Protein AF-A0A212LPF0-F1 (afdb_monomer)

Organism: NCBI:txid442121

Sequence (123 aa):
MLDTDAIWANRLAAYPDRFDEPDLAGEAVDVPAHVELIGRAGVLIGGIDCVVTMEHDGDDWEIAAVAYRSEFGGPGHDFDAPRLRSRPPDGTLADLAEREILRLVDGQYNALADAATAEARAA

Nearest PDB structures (foldseek):
  5awh-assembly2_B  TM=5.262E-01  e=5.353E+00  Cereibacter sphaeroides ATCC 17025

pLDDT: mean 74.19, std 16.75, range [37.22, 96.06]

Solvent-accessible surface area (backbone atoms only — not comparable to full-atom values): 7322 Å² total; per-residue (Å²): 141,72,69,56,68,61,54,46,58,54,51,51,66,61,46,70,91,78,57,99,66,79,86,52,60,76,41,72,49,78,43,82,44,76,47,72,45,72,41,88,92,77,44,71,76,43,53,32,48,33,39,35,33,30,33,23,81,68,67,52,78,40,70,47,32,41,37,36,32,53,73,88,59,77,75,77,46,72,48,52,40,63,60,59,70,72,46,80,87,80,80,44,73,62,56,56,48,54,52,51,51,49,54,50,52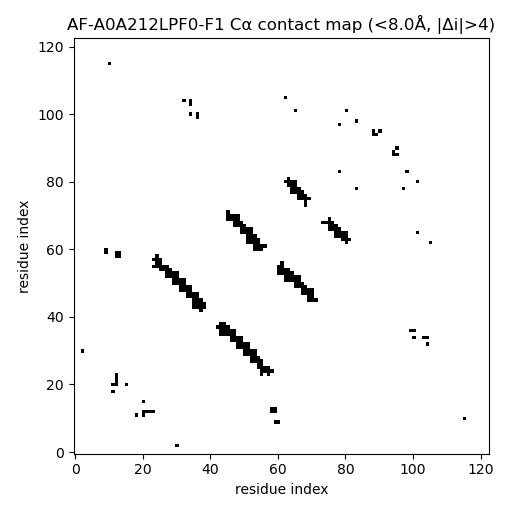,53,50,53,52,51,52,51,53,50,52,54,51,55,52,64,73,75,109

Structure (mmCIF, N/CA/C/O backbone):
data_AF-A0A212LPF0-F1
#
_entry.id   AF-A0A212LPF0-F1
#
loop_
_atom_site.group_PDB
_atom_site.id
_atom_site.type_symbol
_atom_site.label_atom_id
_atom_site.label_alt_id
_atom_site.label_comp_i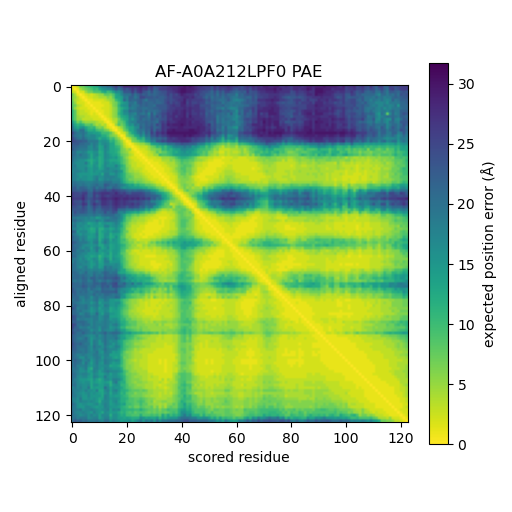d
_atom_site.label_asym_id
_atom_site.label_entity_id
_atom_site.label_seq_id
_atom_site.pdbx_PDB_ins_code
_atom_site.Cartn_x
_atom_site.Cartn_y
_atom_site.Cartn_z
_atom_site.occupancy
_atom_site.B_iso_or_equiv
_atom_site.auth_seq_id
_atom_site.auth_comp_id
_atom_site.auth_asym_id
_atom_site.auth_atom_id
_atom_site.pdbx_PDB_model_num
ATOM 1 N N . MET A 1 1 ? 21.755 -1.106 -0.289 1.00 37.22 1 MET A N 1
ATOM 2 C CA . MET A 1 1 ? 21.727 -1.453 -1.723 1.00 37.22 1 MET A CA 1
ATOM 3 C C . MET A 1 1 ? 20.352 -2.039 -1.918 1.00 37.22 1 MET A C 1
ATOM 5 O O . MET A 1 1 ? 20.129 -3.157 -1.489 1.00 37.22 1 MET A O 1
ATOM 9 N N . LEU A 1 2 ? 19.420 -1.146 -2.229 1.00 37.84 2 LEU A N 1
ATOM 10 C CA . LEU A 1 2 ? 17.998 -1.208 -1.889 1.00 37.84 2 LEU A CA 1
ATOM 11 C C . LEU A 1 2 ? 17.203 -1.396 -3.172 1.00 37.84 2 LEU A C 1
ATOM 13 O O . LEU A 1 2 ? 17.437 -0.597 -4.068 1.00 37.84 2 LEU A O 1
ATOM 17 N N . ASP A 1 3 ? 16.305 -2.383 -3.195 1.00 50.47 3 ASP A N 1
ATOM 18 C CA . ASP A 1 3 ? 15.063 -2.504 -3.989 1.00 50.47 3 ASP A CA 1
ATOM 19 C C . ASP A 1 3 ? 15.059 -2.291 -5.507 1.00 50.47 3 ASP A C 1
ATOM 21 O O . ASP A 1 3 ? 14.111 -2.712 -6.167 1.00 50.47 3 ASP A O 1
ATOM 25 N N . THR A 1 4 ? 16.095 -1.711 -6.108 1.00 43.59 4 THR A N 1
ATOM 26 C CA . THR A 1 4 ? 16.125 -1.455 -7.546 1.00 43.59 4 THR A CA 1
ATOM 27 C C . THR A 1 4 ? 16.144 -2.751 -8.338 1.00 43.59 4 THR A C 1
ATOM 29 O O . THR A 1 4 ? 15.535 -2.796 -9.394 1.00 43.59 4 THR A O 1
ATOM 32 N N . ASP A 1 5 ? 16.766 -3.814 -7.821 1.00 53.59 5 ASP A N 1
ATOM 33 C CA . ASP A 1 5 ? 16.846 -5.105 -8.513 1.00 53.59 5 ASP A CA 1
ATOM 34 C C . ASP A 1 5 ? 15.489 -5.833 -8.551 1.00 53.59 5 ASP A C 1
ATOM 36 O O . ASP A 1 5 ? 15.163 -6.464 -9.554 1.00 53.59 5 ASP A O 1
ATOM 40 N N . ALA A 1 6 ? 14.670 -5.711 -7.499 1.00 51.03 6 ALA A N 1
ATOM 41 C CA . ALA A 1 6 ? 13.335 -6.317 -7.448 1.00 51.03 6 ALA A CA 1
ATOM 42 C C . ALA A 1 6 ? 12.344 -5.553 -8.337 1.00 51.03 6 ALA A C 1
ATOM 44 O O . ALA A 1 6 ? 11.583 -6.153 -9.093 1.00 51.03 6 ALA A O 1
ATOM 45 N N . ILE A 1 7 ? 12.423 -4.220 -8.319 1.00 50.31 7 ILE A N 1
ATOM 46 C CA . ILE A 1 7 ? 11.633 -3.348 -9.196 1.00 50.31 7 ILE A CA 1
ATOM 47 C C . ILE A 1 7 ? 12.093 -3.488 -10.659 1.00 50.31 7 ILE A C 1
ATOM 49 O O . ILE A 1 7 ? 11.274 -3.423 -11.570 1.00 50.31 7 ILE A O 1
ATOM 53 N N . TRP A 1 8 ? 13.382 -3.744 -10.907 1.00 48.00 8 TRP A N 1
ATOM 54 C CA . TRP A 1 8 ? 13.926 -4.040 -12.236 1.00 48.00 8 TRP A CA 1
ATOM 55 C C . TRP A 1 8 ? 13.460 -5.399 -12.769 1.00 48.00 8 TRP A C 1
ATOM 57 O O . TRP A 1 8 ? 13.064 -5.483 -13.928 1.00 48.00 8 TRP A O 1
ATOM 67 N N . ALA A 1 9 ? 13.444 -6.441 -11.933 1.00 55.53 9 ALA A N 1
ATOM 68 C CA . ALA A 1 9 ? 12.895 -7.753 -12.292 1.00 55.53 9 ALA A CA 1
ATOM 69 C C . ALA A 1 9 ? 11.395 -7.683 -12.625 1.00 55.53 9 ALA A C 1
ATOM 71 O O . ALA A 1 9 ? 10.933 -8.312 -13.569 1.00 55.53 9 ALA A O 1
ATOM 72 N N . ASN A 1 10 ? 10.660 -6.855 -11.888 1.00 51.84 10 ASN A N 1
ATOM 73 C CA . ASN A 1 10 ? 9.259 -6.539 -12.135 1.00 51.84 10 ASN A CA 1
ATOM 74 C C . ASN A 1 10 ? 9.049 -5.827 -13.482 1.00 51.84 10 ASN A C 1
ATOM 76 O O . ASN A 1 10 ? 8.201 -6.205 -14.285 1.00 51.84 10 ASN A O 1
ATOM 80 N N . ARG A 1 11 ? 9.915 -4.858 -13.778 1.00 50.66 11 ARG A N 1
ATOM 81 C CA . ARG A 1 11 ? 9.893 -4.087 -15.022 1.00 50.66 11 ARG A CA 1
ATOM 82 C C . ARG A 1 11 ? 10.183 -4.911 -16.269 1.00 50.66 11 ARG A C 1
ATOM 84 O O . ARG A 1 11 ? 9.587 -4.653 -17.309 1.00 50.66 11 ARG A O 1
ATOM 91 N N . LEU A 1 12 ? 11.147 -5.819 -16.161 1.00 52.31 12 LEU A N 1
ATOM 92 C CA . LEU A 1 12 ? 11.512 -6.783 -17.190 1.00 52.31 12 LEU A CA 1
ATOM 93 C C . LEU A 1 12 ? 10.222 -7.520 -17.633 1.00 52.31 12 LEU A C 1
ATOM 95 O O . LEU A 1 12 ? 9.826 -7.409 -18.797 1.00 52.31 12 LEU A O 1
ATOM 99 N N . ALA A 1 13 ? 9.462 -8.084 -16.683 1.00 50.91 13 ALA A N 1
ATOM 100 C CA . ALA A 1 13 ? 8.266 -8.875 -16.993 1.00 50.91 13 ALA A CA 1
ATOM 101 C C . ALA A 1 13 ? 7.150 -8.089 -17.714 1.00 50.91 13 ALA A C 1
ATOM 103 O O . ALA A 1 13 ? 6.449 -8.641 -18.562 1.00 50.91 13 ALA A O 1
ATOM 104 N N . ALA A 1 14 ? 7.029 -6.783 -17.454 1.00 45.47 14 ALA A N 1
ATOM 105 C CA . ALA A 1 14 ? 6.035 -5.909 -18.084 1.00 45.47 14 ALA A CA 1
ATOM 106 C C . ALA A 1 14 ? 6.391 -5.452 -19.528 1.00 45.47 14 ALA A C 1
ATOM 108 O O . ALA A 1 14 ? 5.578 -4.790 -20.184 1.00 45.47 14 ALA A O 1
ATOM 109 N N . TYR A 1 15 ? 7.587 -5.770 -20.055 1.00 46.75 15 TYR A N 1
ATOM 110 C CA . TYR A 1 15 ? 8.037 -5.412 -21.416 1.00 46.75 15 TYR A CA 1
ATOM 111 C C . TYR A 1 15 ? 8.567 -6.631 -22.209 1.00 46.75 15 TYR A C 1
ATOM 113 O O . TYR A 1 15 ? 9.770 -6.723 -22.476 1.00 46.75 15 TYR A O 1
ATOM 121 N N . PRO A 1 16 ? 7.687 -7.523 -22.702 1.00 42.12 16 PRO A N 1
ATOM 122 C CA . PRO A 1 16 ? 8.078 -8.818 -23.279 1.00 42.12 16 PRO A CA 1
ATOM 123 C C . PRO A 1 16 ? 8.871 -8.740 -24.597 1.00 42.12 16 PRO A C 1
ATOM 125 O O . PRO A 1 16 ? 9.493 -9.714 -25.013 1.00 42.12 16 PRO A O 1
ATOM 128 N N . ASP A 1 17 ? 8.894 -7.591 -25.275 1.00 44.44 17 ASP A N 1
ATOM 129 C CA . ASP A 1 17 ? 9.491 -7.476 -26.613 1.00 44.44 17 ASP A CA 1
ATOM 130 C C . ASP A 1 17 ? 11.027 -7.335 -26.606 1.00 44.44 17 ASP A C 1
ATOM 132 O O . ASP A 1 17 ? 11.633 -7.190 -27.675 1.00 44.44 17 ASP A O 1
ATOM 136 N N . ARG A 1 18 ? 11.681 -7.320 -25.432 1.00 44.31 18 ARG A N 1
ATOM 137 C CA . ARG A 1 18 ? 13.126 -7.037 -25.347 1.00 44.31 18 ARG A CA 1
ATOM 138 C C . ARG A 1 18 ? 14.010 -8.102 -24.703 1.00 44.31 18 ARG A C 1
ATOM 140 O O . ARG A 1 18 ? 15.210 -8.036 -24.972 1.00 44.31 18 ARG A O 1
ATOM 147 N N . PHE A 1 19 ? 13.494 -9.093 -23.976 1.00 45.47 19 PHE A N 1
ATOM 148 C CA . PHE A 1 19 ? 14.327 -10.142 -23.374 1.00 45.47 19 PHE A CA 1
ATOM 149 C C . PHE A 1 19 ? 13.553 -11.467 -23.213 1.00 45.47 19 PHE A C 1
ATOM 151 O O . PHE A 1 19 ? 12.384 -11.462 -22.845 1.00 45.47 19 PHE A O 1
ATOM 158 N N . ASP A 1 20 ? 14.206 -12.604 -23.503 1.00 49.25 20 ASP A N 1
ATOM 159 C CA . ASP A 1 20 ? 13.722 -13.950 -23.146 1.00 49.25 20 ASP A CA 1
ATOM 160 C C . ASP A 1 20 ? 13.753 -14.078 -21.614 1.00 49.25 20 ASP A C 1
ATOM 162 O O . ASP A 1 20 ? 14.760 -14.486 -21.027 1.00 49.25 20 ASP A O 1
ATOM 166 N N . GLU A 1 21 ? 12.695 -13.640 -20.949 1.00 52.69 21 GLU A N 1
ATOM 167 C CA . GLU A 1 21 ? 12.646 -13.545 -19.495 1.00 52.69 21 GLU A CA 1
ATOM 168 C C . GLU A 1 21 ? 11.964 -14.735 -18.819 1.00 52.69 21 GLU A C 1
ATOM 170 O O . GLU A 1 21 ? 11.190 -15.460 -19.453 1.00 52.69 21 GLU A O 1
ATOM 175 N N . PRO A 1 22 ? 12.263 -14.975 -17.528 1.00 56.28 22 PRO A N 1
ATOM 176 C CA . PRO A 1 22 ? 11.546 -15.969 -16.744 1.00 56.28 22 PRO A CA 1
ATOM 177 C C . PRO A 1 22 ? 10.068 -15.582 -16.598 1.00 56.28 22 PRO A C 1
ATOM 179 O O . PRO A 1 22 ? 9.747 -14.439 -16.298 1.00 56.28 22 PRO A O 1
ATOM 182 N N . ASP A 1 23 ? 9.179 -16.561 -16.766 1.00 68.50 23 ASP A N 1
ATOM 183 C CA . ASP A 1 23 ? 7.766 -16.437 -16.402 1.00 68.50 23 ASP A CA 1
ATOM 184 C C . ASP A 1 23 ? 7.662 -16.205 -14.887 1.00 68.50 23 ASP A C 1
ATOM 186 O O . ASP A 1 23 ? 8.007 -17.092 -14.102 1.00 68.50 23 ASP A O 1
ATOM 190 N N . LEU A 1 24 ? 7.254 -14.996 -14.492 1.00 67.25 24 LEU A N 1
ATOM 191 C CA . LEU A 1 24 ? 7.084 -14.594 -13.094 1.00 67.25 24 LEU A CA 1
ATOM 192 C C . LEU A 1 24 ? 5.642 -14.787 -12.601 1.00 67.25 24 LEU A C 1
ATOM 194 O O . LEU A 1 24 ? 5.336 -14.407 -11.476 1.00 67.25 24 LEU A O 1
ATOM 198 N N . ALA A 1 25 ? 4.728 -15.343 -13.405 1.00 74.88 25 ALA A N 1
ATOM 199 C CA . ALA A 1 25 ? 3.337 -15.514 -12.996 1.00 74.88 25 ALA A CA 1
ATOM 200 C C . ALA A 1 25 ? 3.214 -16.366 -11.719 1.00 74.88 25 ALA A C 1
ATOM 202 O O . ALA A 1 25 ? 3.660 -17.514 -11.660 1.00 74.88 25 ALA A O 1
ATOM 203 N N . GLY A 1 26 ? 2.563 -15.807 -10.696 1.00 76.88 26 GLY A N 1
ATOM 204 C CA . GLY A 1 26 ? 2.407 -16.446 -9.388 1.00 76.88 26 GLY A CA 1
ATOM 205 C C . GLY A 1 26 ? 3.608 -16.297 -8.449 1.00 76.88 26 GLY A C 1
ATOM 206 O O . GLY A 1 26 ? 3.580 -16.869 -7.358 1.00 76.88 26 GLY A O 1
ATOM 207 N N . GLU A 1 27 ? 4.638 -15.540 -8.835 1.00 79.00 27 GLU A N 1
ATOM 208 C CA . GLU A 1 27 ? 5.714 -15.140 -7.929 1.00 79.00 27 GLU A CA 1
ATOM 209 C C . GLU A 1 27 ? 5.231 -14.083 -6.929 1.00 79.00 27 GLU A C 1
ATOM 211 O O . GLU A 1 27 ? 4.356 -13.265 -7.227 1.00 79.00 27 GLU A O 1
ATOM 216 N N . ALA A 1 28 ? 5.832 -14.097 -5.738 1.00 81.00 28 ALA A N 1
ATOM 217 C CA . ALA A 1 28 ? 5.529 -13.167 -4.658 1.00 81.00 28 ALA A CA 1
ATOM 218 C C . A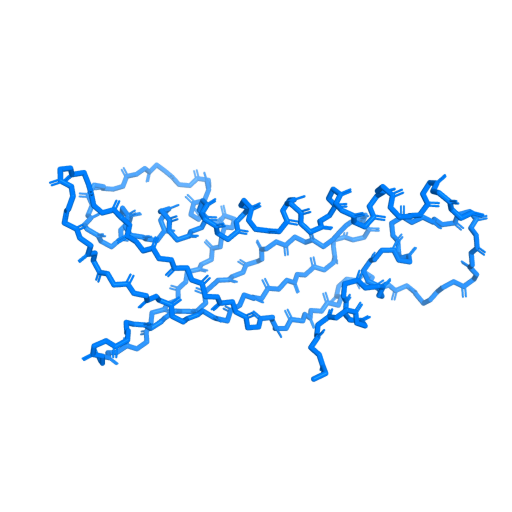LA A 1 28 ? 6.814 -12.611 -4.033 1.00 81.00 28 ALA A C 1
ATOM 220 O O . ALA A 1 28 ? 7.789 -13.341 -3.831 1.00 81.00 28 ALA A O 1
ATOM 221 N N . VAL A 1 29 ? 6.811 -11.323 -3.688 1.00 81.38 29 VAL A N 1
ATOM 222 C CA . VAL A 1 29 ? 7.941 -10.645 -3.041 1.00 81.38 29 VAL A CA 1
ATOM 223 C C . VAL A 1 29 ? 7.465 -9.737 -1.916 1.00 81.38 29 VAL A C 1
ATOM 225 O O . VAL A 1 29 ? 6.448 -9.059 -2.033 1.00 81.38 29 VAL A O 1
ATOM 228 N N . ASP A 1 30 ? 8.234 -9.703 -0.830 1.00 82.56 30 ASP A N 1
ATOM 229 C CA . ASP A 1 30 ? 8.013 -8.796 0.291 1.00 82.56 30 ASP A CA 1
ATOM 230 C C . ASP A 1 30 ? 8.930 -7.574 0.168 1.00 82.56 30 ASP A C 1
ATOM 232 O O . ASP A 1 30 ? 10.158 -7.695 0.203 1.00 82.56 30 ASP A O 1
ATOM 236 N N . VAL A 1 31 ? 8.328 -6.390 0.057 1.00 81.06 31 VAL A N 1
ATOM 237 C CA . VAL A 1 31 ? 9.017 -5.107 -0.120 1.00 81.06 31 VAL A CA 1
ATOM 238 C C . VAL A 1 31 ? 8.869 -4.263 1.149 1.00 81.06 31 VAL A C 1
ATOM 240 O O . VAL A 1 31 ? 7.748 -3.906 1.529 1.00 81.06 31 VAL A O 1
ATOM 243 N N . PRO A 1 32 ? 9.968 -3.918 1.843 1.00 81.00 32 PRO A N 1
ATOM 244 C CA . PRO A 1 32 ? 9.919 -2.978 2.955 1.00 81.00 32 PRO A CA 1
ATOM 245 C C . PRO A 1 32 ? 9.501 -1.583 2.475 1.00 81.00 32 PRO A C 1
ATOM 247 O O . PRO A 1 32 ? 10.070 -1.046 1.529 1.00 81.00 32 PRO A O 1
ATOM 250 N N . ALA A 1 33 ? 8.549 -0.958 3.162 1.00 82.69 33 ALA A N 1
ATOM 251 C CA . ALA A 1 33 ? 8.093 0.396 2.865 1.00 82.69 33 ALA A CA 1
ATOM 252 C C . ALA A 1 33 ? 7.938 1.222 4.146 1.00 82.69 33 ALA A C 1
ATOM 254 O O . ALA A 1 33 ? 7.769 0.685 5.239 1.00 82.69 33 ALA A O 1
ATOM 255 N N . HIS A 1 34 ? 7.972 2.545 4.005 1.00 85.19 34 HIS A N 1
ATOM 256 C CA . HIS A 1 34 ? 7.723 3.473 5.102 1.00 85.19 34 HIS A CA 1
ATOM 257 C C . HIS A 1 34 ? 6.740 4.550 4.653 1.00 85.19 34 HIS A C 1
ATOM 259 O O . HIS A 1 34 ? 6.939 5.195 3.617 1.00 85.19 34 HIS A O 1
ATOM 265 N N . VAL A 1 35 ? 5.684 4.762 5.438 1.00 85.31 35 VAL A N 1
ATOM 266 C CA . VAL A 1 35 ? 4.663 5.779 5.161 1.00 85.31 35 VAL A CA 1
ATOM 267 C C . VAL A 1 35 ? 4.446 6.671 6.375 1.00 85.31 35 VAL A C 1
ATOM 269 O O . VAL A 1 35 ? 4.418 6.202 7.508 1.00 85.31 35 VAL A O 1
ATOM 272 N N . GLU A 1 36 ? 4.250 7.967 6.145 1.00 84.38 36 GLU A N 1
ATOM 273 C CA . GLU A 1 36 ? 3.921 8.922 7.205 1.00 84.38 36 GLU A CA 1
ATOM 274 C C . GLU A 1 36 ? 2.418 9.209 7.200 1.00 84.38 36 GLU A C 1
ATOM 276 O O . GLU A 1 36 ? 1.868 9.734 6.227 1.00 84.38 36 GLU A O 1
ATOM 281 N N . LEU A 1 37 ? 1.738 8.893 8.305 1.00 76.94 37 LEU A N 1
ATOM 282 C CA . LEU A 1 37 ? 0.321 9.206 8.460 1.00 76.94 37 LEU A CA 1
ATOM 283 C C . LEU A 1 37 ? 0.151 10.653 8.935 1.00 76.94 37 LEU A C 1
ATOM 285 O O . LEU A 1 37 ? 0.393 10.993 10.097 1.00 76.94 37 LEU A O 1
ATOM 289 N N . ILE A 1 38 ? -0.318 11.516 8.034 1.00 70.81 38 ILE A N 1
ATOM 290 C CA . ILE A 1 38 ? -0.631 12.916 8.338 1.00 70.81 38 ILE A CA 1
ATOM 291 C C . ILE A 1 38 ? -2.128 13.033 8.639 1.00 70.81 38 ILE A C 1
ATOM 293 O O . ILE A 1 38 ? -2.975 12.986 7.747 1.00 70.81 38 ILE A O 1
ATOM 297 N N . GLY A 1 39 ? -2.479 13.220 9.909 1.00 61.34 39 GLY A N 1
ATOM 298 C CA . GLY A 1 39 ? -3.851 13.498 10.318 1.00 61.34 39 GLY A CA 1
ATOM 299 C C . GLY A 1 39 ? -4.350 14.852 9.799 1.00 61.34 39 GLY A C 1
ATOM 300 O O . GLY A 1 39 ? -3.601 15.827 9.667 1.00 61.34 39 GLY A O 1
ATOM 301 N N . ARG A 1 40 ? -5.663 14.955 9.543 1.00 54.78 40 ARG A N 1
ATOM 302 C CA . ARG A 1 40 ? -6.305 16.251 9.261 1.00 54.78 40 ARG A CA 1
ATOM 303 C C . ARG A 1 40 ? -6.116 17.193 10.458 1.00 54.78 40 ARG A C 1
ATOM 305 O O . ARG A 1 40 ? -6.255 16.774 11.601 1.00 54.78 40 ARG A O 1
ATOM 312 N N . ALA A 1 41 ? -5.837 18.467 10.167 1.00 49.62 41 ALA A N 1
ATOM 313 C CA . ALA A 1 41 ? -5.471 19.526 11.121 1.00 49.62 41 ALA A CA 1
ATOM 314 C C . ALA A 1 41 ? -4.037 19.470 11.699 1.00 49.62 41 ALA A C 1
ATOM 316 O O . ALA A 1 41 ? -3.770 20.104 12.716 1.00 49.62 41 ALA A O 1
ATOM 317 N N . GLY A 1 42 ? -3.098 18.785 11.032 1.00 44.41 42 GLY A N 1
ATOM 318 C CA . GLY A 1 42 ? -1.670 18.860 11.380 1.00 44.41 42 GLY A CA 1
ATOM 319 C C . GLY A 1 42 ? -1.256 17.976 12.558 1.00 44.41 42 GLY A C 1
ATOM 320 O O . GLY A 1 42 ? -0.198 18.191 13.143 1.00 44.41 42 GLY A O 1
ATOM 321 N N . VAL A 1 43 ? -2.077 16.983 12.911 1.00 46.78 43 VAL A N 1
ATOM 322 C CA . VAL A 1 43 ? -1.697 15.937 13.867 1.00 46.78 43 VAL A CA 1
ATOM 323 C C . VAL A 1 43 ? -0.910 14.878 13.104 1.00 46.78 43 VAL A C 1
ATOM 325 O O . VAL A 1 43 ? -1.491 14.108 12.346 1.00 46.78 43 VAL A O 1
ATOM 328 N N . LEU A 1 44 ? 0.409 14.856 13.274 1.00 53.03 44 LEU A N 1
ATOM 329 C CA . LEU A 1 44 ? 1.255 13.795 12.733 1.00 53.03 44 LEU A CA 1
ATOM 330 C C . LEU A 1 44 ? 1.007 12.529 13.566 1.00 53.03 44 LEU A C 1
ATOM 332 O O . LEU A 1 44 ? 1.217 12.544 14.778 1.00 53.03 44 LEU A O 1
ATOM 336 N N . ILE A 1 45 ? 0.484 11.474 12.940 1.00 62.56 45 ILE A N 1
ATOM 337 C CA . ILE A 1 45 ? 0.176 10.203 13.618 1.00 62.56 45 ILE A CA 1
ATOM 338 C C . ILE A 1 45 ? 1.434 9.317 13.697 1.00 62.56 45 ILE A C 1
ATOM 340 O O . ILE A 1 45 ? 1.459 8.376 14.483 1.00 62.56 45 ILE A O 1
ATOM 344 N N . GLY A 1 46 ? 2.497 9.687 12.975 1.00 71.06 46 GLY A N 1
ATOM 345 C CA . GLY A 1 46 ? 3.807 9.039 12.998 1.00 71.06 46 GLY A CA 1
ATOM 346 C C . GLY A 1 46 ? 4.149 8.330 11.694 1.00 71.06 46 GLY A C 1
ATOM 347 O O . GLY A 1 46 ? 3.310 8.202 10.796 1.00 71.06 46 GLY A O 1
ATOM 348 N N . GLY A 1 47 ? 5.397 7.885 11.617 1.00 82.00 47 GLY A N 1
ATOM 349 C CA . GLY A 1 47 ? 5.892 6.941 10.631 1.00 82.00 47 GLY A CA 1
ATOM 350 C C . GLY A 1 47 ? 5.388 5.524 10.908 1.00 82.00 47 GLY A C 1
ATOM 351 O O . GLY A 1 47 ? 5.298 5.073 12.054 1.00 82.00 47 GLY A O 1
ATOM 352 N N . ILE A 1 48 ? 5.038 4.817 9.841 1.00 83.25 48 ILE A N 1
ATOM 353 C CA . ILE A 1 48 ? 4.596 3.428 9.864 1.00 83.25 48 ILE A CA 1
ATOM 354 C C . ILE A 1 48 ? 5.531 2.628 8.967 1.00 83.25 48 ILE A C 1
ATOM 356 O O . ILE A 1 48 ? 5.560 2.823 7.748 1.00 83.25 48 ILE A O 1
ATOM 360 N N . ASP A 1 49 ? 6.259 1.701 9.582 1.00 86.31 49 ASP A N 1
ATOM 361 C CA . ASP A 1 49 ? 7.040 0.711 8.853 1.00 86.31 49 ASP A CA 1
ATOM 362 C C . ASP A 1 49 ? 6.108 -0.402 8.381 1.00 86.31 49 ASP A C 1
ATOM 364 O O . ASP A 1 49 ? 5.320 -0.961 9.156 1.00 86.31 49 ASP A O 1
ATOM 368 N N . CYS A 1 50 ? 6.203 -0.705 7.093 1.00 86.31 50 CYS A N 1
ATOM 369 C CA . CYS A 1 50 ? 5.378 -1.672 6.397 1.00 86.31 50 CYS A CA 1
ATOM 370 C C . CYS A 1 50 ? 6.252 -2.732 5.719 1.00 86.31 50 CYS A C 1
ATOM 372 O O . CYS A 1 50 ? 7.375 -2.465 5.291 1.00 86.31 50 CYS A O 1
ATOM 374 N N . VAL A 1 51 ? 5.696 -3.926 5.569 1.00 87.88 51 VAL A N 1
ATOM 375 C CA . VAL A 1 51 ? 6.130 -4.936 4.610 1.00 87.88 51 VAL A CA 1
ATOM 376 C C . VAL A 1 51 ? 4.965 -5.137 3.654 1.00 87.88 51 VAL A C 1
ATOM 378 O O . VAL A 1 51 ? 3.858 -5.472 4.077 1.00 87.88 51 VAL A O 1
ATOM 381 N N . VAL A 1 52 ? 5.206 -4.855 2.382 1.00 87.88 52 VAL A N 1
ATOM 382 C CA . VAL A 1 52 ? 4.218 -4.925 1.310 1.00 87.88 52 VAL A CA 1
ATOM 383 C C . VAL A 1 52 ? 4.472 -6.206 0.539 1.00 87.88 52 VAL A C 1
ATOM 385 O O . VAL A 1 52 ? 5.517 -6.344 -0.091 1.00 87.88 52 VAL A O 1
ATOM 388 N N . THR A 1 53 ? 3.529 -7.135 0.593 1.00 90.06 53 THR A N 1
ATOM 389 C CA . THR A 1 53 ? 3.581 -8.340 -0.228 1.00 90.06 53 THR A CA 1
ATOM 390 C C . THR A 1 53 ? 3.001 -8.005 -1.590 1.00 90.06 53 THR A C 1
ATOM 392 O O . THR A 1 53 ? 1.844 -7.584 -1.703 1.00 90.06 53 THR A O 1
ATOM 395 N N . MET A 1 54 ? 3.821 -8.181 -2.614 1.00 87.88 54 MET A N 1
ATOM 396 C CA . MET A 1 54 ? 3.452 -8.015 -4.007 1.00 87.88 54 MET A CA 1
ATOM 397 C C . MET A 1 54 ? 3.383 -9.381 -4.682 1.00 87.88 54 MET A C 1
ATOM 399 O O . MET A 1 54 ? 4.245 -10.220 -4.434 1.00 87.88 54 MET A O 1
ATOM 403 N N . GLU A 1 55 ? 2.392 -9.588 -5.542 1.00 88.44 55 GLU A N 1
ATOM 404 C CA . GLU A 1 55 ? 2.222 -10.803 -6.345 1.00 88.44 55 GLU A CA 1
ATOM 405 C C . GLU A 1 55 ? 2.171 -10.434 -7.827 1.00 88.44 55 GLU A C 1
ATOM 407 O O . GLU A 1 55 ? 1.557 -9.430 -8.185 1.00 88.44 55 GLU A O 1
ATOM 412 N N . HIS A 1 56 ? 2.802 -11.232 -8.686 1.00 82.88 56 HIS A N 1
ATOM 413 C CA . HIS A 1 56 ? 2.734 -11.036 -10.132 1.00 82.88 56 HIS A CA 1
ATOM 414 C C . HIS A 1 56 ? 1.555 -11.815 -10.720 1.00 82.88 56 HIS A C 1
ATOM 416 O O . HIS A 1 56 ? 1.538 -13.052 -10.697 1.00 82.88 56 HIS A O 1
ATOM 422 N N . ASP A 1 57 ? 0.570 -11.106 -11.270 1.00 77.44 57 ASP A N 1
ATOM 423 C CA . ASP A 1 57 ? -0.675 -11.705 -11.770 1.00 77.44 57 ASP A CA 1
ATOM 424 C C . ASP A 1 57 ? -0.569 -12.279 -13.195 1.00 77.44 57 ASP A C 1
ATOM 426 O O . ASP A 1 57 ? -1.502 -12.913 -13.693 1.00 77.44 57 ASP A O 1
ATOM 430 N N . GLY A 1 58 ? 0.599 -12.118 -13.817 1.00 68.12 58 GLY A N 1
ATOM 431 C CA . GLY A 1 58 ? 0.886 -12.518 -15.192 1.00 68.12 58 GLY A CA 1
ATOM 432 C C . GLY A 1 58 ? 1.098 -11.326 -16.120 1.00 68.12 58 GLY A C 1
ATOM 433 O O . GLY A 1 58 ? 1.802 -11.488 -17.113 1.00 68.12 58 GLY A O 1
ATOM 434 N N . ASP A 1 59 ? 0.573 -10.153 -15.762 1.00 69.38 59 ASP A N 1
ATOM 435 C CA . ASP A 1 59 ? 0.721 -8.914 -16.526 1.00 69.38 59 ASP A CA 1
ATOM 436 C C . ASP A 1 59 ? 1.545 -7.861 -15.763 1.00 69.38 59 ASP A C 1
ATOM 438 O O . ASP A 1 59 ? 2.359 -7.164 -16.374 1.00 69.38 59 ASP A O 1
ATOM 442 N N . ASP A 1 60 ? 1.348 -7.733 -14.446 1.00 72.25 60 ASP A N 1
ATOM 443 C CA . ASP A 1 60 ? 2.087 -6.791 -13.595 1.00 72.25 60 ASP A CA 1
ATOM 444 C C . ASP A 1 60 ? 2.183 -7.309 -12.147 1.00 72.25 60 ASP A C 1
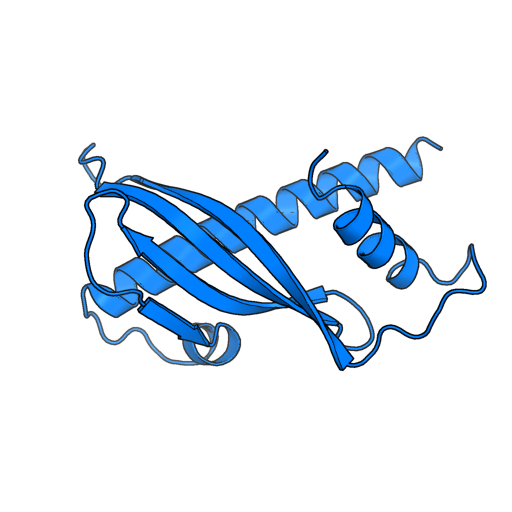ATOM 446 O O . ASP A 1 60 ? 1.572 -8.310 -11.758 1.00 72.25 60 ASP A O 1
ATOM 450 N N . TRP A 1 61 ? 2.970 -6.620 -11.324 1.00 80.88 61 TRP A N 1
ATOM 451 C CA . TRP A 1 61 ? 2.957 -6.815 -9.883 1.00 80.88 61 TRP A CA 1
ATOM 452 C C . TRP A 1 61 ? 1.863 -5.987 -9.229 1.00 80.88 61 TRP A C 1
ATOM 454 O O . TRP A 1 61 ? 1.777 -4.768 -9.380 1.00 80.88 61 TRP A O 1
ATOM 464 N N . GLU A 1 62 ? 1.096 -6.658 -8.388 1.00 85.62 62 GLU A N 1
ATOM 465 C CA . GLU A 1 62 ? -0.016 -6.098 -7.647 1.00 85.62 62 GLU A CA 1
ATOM 466 C C . GLU A 1 62 ? 0.231 -6.217 -6.146 1.00 85.62 62 GLU A C 1
ATOM 468 O O . GLU A 1 62 ? 0.800 -7.189 -5.651 1.00 85.62 62 GLU A O 1
ATOM 473 N N . ILE A 1 63 ? -0.221 -5.219 -5.387 1.00 88.69 63 ILE A N 1
ATOM 474 C CA . ILE A 1 63 ? -0.152 -5.270 -3.923 1.00 88.69 63 ILE A CA 1
ATOM 475 C C . ILE A 1 63 ? -1.222 -6.244 -3.423 1.00 88.69 63 ILE A C 1
ATOM 477 O O . ILE A 1 63 ? -2.419 -5.954 -3.509 1.00 88.69 63 ILE A O 1
ATOM 481 N N . ALA A 1 64 ? -0.783 -7.371 -2.865 1.00 93.25 64 ALA A N 1
ATOM 482 C CA . ALA A 1 64 ? -1.643 -8.422 -2.334 1.00 93.25 64 ALA A CA 1
ATOM 483 C C . ALA A 1 64 ? -1.959 -8.201 -0.847 1.00 93.25 64 ALA A C 1
ATOM 485 O O . ALA A 1 64 ? -3.116 -8.285 -0.424 1.00 93.25 64 ALA A O 1
ATOM 486 N N . ALA A 1 65 ? -0.950 -7.849 -0.049 1.00 94.75 65 ALA A N 1
ATOM 487 C CA . ALA A 1 65 ? -1.110 -7.621 1.383 1.00 94.75 65 ALA A CA 1
ATOM 488 C C . ALA A 1 65 ? -0.150 -6.553 1.908 1.00 94.75 65 ALA A C 1
ATOM 490 O O . ALA A 1 65 ? 0.900 -6.284 1.327 1.00 94.75 65 ALA A O 1
ATOM 491 N N . VAL A 1 66 ? -0.508 -5.952 3.040 1.00 92.75 66 VAL A N 1
ATOM 492 C CA . VAL A 1 66 ? 0.370 -5.035 3.770 1.00 92.75 66 VAL A CA 1
ATOM 493 C C . VAL A 1 66 ? 0.375 -5.430 5.235 1.00 92.75 66 VAL A C 1
ATOM 495 O O . VAL A 1 66 ? -0.659 -5.363 5.898 1.00 92.75 66 VAL A O 1
ATOM 498 N N . ALA A 1 67 ? 1.546 -5.797 5.746 1.00 92.50 67 ALA A N 1
ATOM 499 C CA . ALA A 1 67 ? 1.808 -5.894 7.173 1.00 92.50 67 ALA A CA 1
ATOM 500 C C . ALA A 1 67 ? 2.433 -4.581 7.650 1.00 92.50 67 ALA A C 1
ATOM 502 O O . ALA A 1 67 ? 3.350 -4.066 7.020 1.00 92.50 67 ALA A O 1
ATOM 503 N N . TYR A 1 68 ? 1.966 -4.023 8.759 1.00 88.12 68 TYR A N 1
ATOM 504 C CA . TYR A 1 68 ? 2.439 -2.743 9.261 1.00 88.12 68 TYR A CA 1
ATOM 505 C C . TYR A 1 68 ? 2.555 -2.714 10.780 1.00 88.12 68 TYR A C 1
ATOM 507 O O . TYR A 1 68 ? 1.891 -3.450 11.521 1.00 88.12 68 TYR A O 1
ATOM 515 N N . ARG A 1 69 ? 3.421 -1.823 11.262 1.00 84.31 69 ARG A N 1
ATOM 516 C CA . ARG A 1 69 ? 3.615 -1.580 12.687 1.00 84.31 69 ARG A CA 1
ATOM 517 C C . ARG A 1 69 ? 3.855 -0.101 12.951 1.00 84.31 69 ARG A C 1
ATOM 519 O O . ARG A 1 69 ? 4.596 0.560 12.236 1.00 84.31 69 ARG A O 1
ATOM 526 N N . SER A 1 70 ? 3.250 0.398 14.025 1.00 74.56 70 SER A N 1
ATOM 527 C CA . SER A 1 70 ? 3.531 1.745 14.523 1.00 74.56 70 SER A CA 1
ATOM 528 C C . SER A 1 70 ? 4.971 1.863 15.024 1.00 74.56 70 SER A C 1
ATOM 530 O O . SER A 1 70 ? 5.430 1.006 15.789 1.00 74.56 70 SER A O 1
ATOM 532 N N . GLU A 1 71 ? 5.651 2.955 14.667 1.00 72.38 71 GLU A N 1
ATOM 533 C CA . GLU A 1 71 ? 6.983 3.296 15.189 1.00 72.38 71 GLU A CA 1
ATOM 534 C C . GLU A 1 71 ? 7.000 3.461 16.719 1.00 72.38 71 GLU A C 1
ATOM 536 O O . GLU 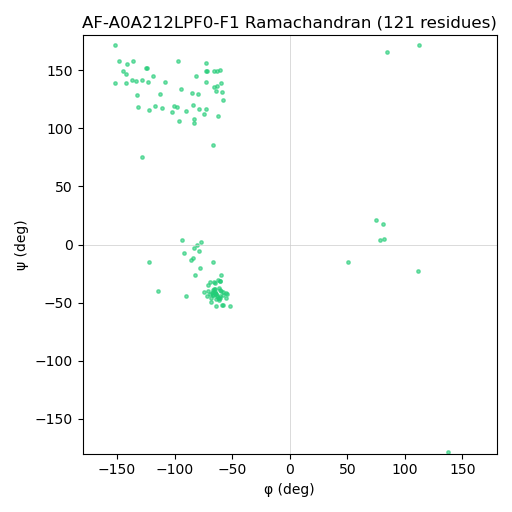A 1 71 ? 8.009 3.209 17.377 1.00 72.38 71 GLU A O 1
ATOM 541 N N . PHE A 1 72 ? 5.856 3.814 17.317 1.00 71.38 72 PHE A N 1
ATOM 542 C CA . PHE A 1 72 ? 5.704 3.968 18.767 1.00 71.38 72 PHE A CA 1
ATOM 543 C C . PHE A 1 72 ? 5.592 2.626 19.512 1.00 71.38 72 PHE A C 1
ATOM 545 O O . PHE A 1 72 ? 5.443 2.601 20.736 1.00 71.38 72 PHE A O 1
ATOM 552 N N . GLY A 1 73 ? 5.680 1.504 18.793 1.00 66.50 73 GLY A N 1
ATOM 553 C CA . GLY A 1 73 ? 5.519 0.160 19.332 1.00 66.50 73 GLY A CA 1
ATOM 554 C C . GLY A 1 73 ? 4.055 -0.282 19.414 1.00 66.50 73 GLY A C 1
ATOM 555 O O . GLY A 1 73 ? 3.120 0.500 19.271 1.00 66.50 73 GLY A O 1
ATOM 556 N N . GLY A 1 74 ? 3.852 -1.585 19.617 1.00 72.06 74 GLY A N 1
ATOM 557 C CA . GLY A 1 74 ? 2.527 -2.215 19.606 1.00 72.06 74 GLY A CA 1
ATOM 558 C C . GLY A 1 74 ? 2.504 -3.552 18.859 1.00 72.06 74 GLY A C 1
ATOM 559 O O . GLY A 1 74 ? 3.569 -4.011 18.409 1.00 72.06 74 GLY A O 1
ATOM 560 N N . PRO A 1 75 ? 1.319 -4.192 18.771 1.00 78.75 75 PRO A N 1
ATOM 561 C CA . PRO A 1 75 ? 1.111 -5.366 17.932 1.00 78.75 75 PRO A CA 1
ATOM 562 C C . PRO A 1 75 ? 1.316 -5.013 16.452 1.00 78.75 75 PRO A C 1
ATOM 564 O O . PRO A 1 75 ? 1.093 -3.876 16.039 1.00 78.75 75 PRO A O 1
ATOM 567 N N . GLY A 1 76 ? 1.786 -5.989 15.674 1.00 83.50 76 GLY A N 1
ATOM 568 C CA . GLY A 1 76 ? 1.748 -5.895 14.218 1.00 83.50 76 GLY A CA 1
ATOM 569 C C . GLY A 1 76 ? 0.314 -6.057 13.728 1.00 83.50 76 GLY A C 1
ATOM 570 O O . GLY A 1 76 ? -0.485 -6.750 14.362 1.00 83.50 76 GLY A O 1
ATOM 571 N N . HIS A 1 77 ? 0.012 -5.401 12.622 1.00 87.12 77 HIS A N 1
ATOM 572 C CA . HIS A 1 77 ? -1.266 -5.474 11.934 1.00 87.12 77 HIS A CA 1
ATOM 573 C C . HIS A 1 77 ? -1.020 -5.877 10.487 1.00 87.12 77 HIS A C 1
ATOM 575 O O . HIS A 1 77 ? 0.037 -5.574 9.944 1.00 87.12 77 HIS A O 1
ATOM 581 N N . ASP A 1 78 ? -1.982 -6.532 9.861 1.00 93.25 78 ASP A N 1
ATOM 582 C CA . ASP A 1 78 ? -1.925 -6.888 8.453 1.00 93.25 78 ASP A CA 1
ATOM 583 C C . ASP A 1 78 ? -3.312 -6.817 7.818 1.00 93.25 78 ASP A C 1
ATOM 585 O O . ASP A 1 78 ? -4.333 -7.026 8.478 1.00 93.25 78 ASP A O 1
ATOM 589 N N . PHE A 1 79 ? -3.350 -6.489 6.530 1.00 93.56 79 PHE A N 1
ATOM 590 C CA . PHE A 1 79 ? -4.580 -6.521 5.754 1.00 93.56 79 PHE A CA 1
ATOM 591 C C . PHE A 1 79 ? -4.346 -7.025 4.331 1.00 93.56 79 PHE A C 1
ATOM 593 O O . PHE A 1 79 ? -3.320 -6.760 3.706 1.00 93.56 79 PHE A O 1
ATOM 600 N N . ASP A 1 80 ? -5.360 -7.722 3.822 1.00 96.06 80 ASP A N 1
ATOM 601 C CA . ASP A 1 80 ? -5.489 -8.134 2.425 1.00 96.06 80 ASP A CA 1
ATOM 602 C C . ASP A 1 80 ? -5.982 -6.938 1.595 1.00 96.06 80 ASP A C 1
ATOM 604 O O . ASP A 1 80 ? -7.074 -6.396 1.835 1.00 96.06 80 ASP A O 1
ATOM 608 N N . ALA A 1 81 ? -5.156 -6.484 0.654 1.00 94.25 81 ALA A N 1
ATOM 609 C CA . ALA A 1 81 ? -5.420 -5.280 -0.125 1.00 94.25 81 ALA A CA 1
ATOM 610 C C . ALA A 1 81 ? -6.619 -5.444 -1.085 1.00 94.25 81 ALA A C 1
ATOM 612 O O . ALA A 1 81 ? -7.501 -4.572 -1.061 1.00 94.25 81 ALA A O 1
ATOM 613 N N . PRO A 1 82 ? -6.760 -6.539 -1.865 1.00 93.62 82 PRO A N 1
ATOM 614 C CA . PRO A 1 82 ? -7.952 -6.780 -2.687 1.00 93.62 82 PRO A CA 1
ATOM 615 C C . PRO A 1 82 ? -9.263 -6.767 -1.887 1.00 93.62 82 PRO A C 1
ATOM 617 O O . PRO A 1 82 ? -10.271 -6.169 -2.294 1.00 93.62 82 PRO A O 1
ATOM 620 N N . ARG A 1 83 ? -9.265 -7.377 -0.701 1.00 94.81 83 ARG A N 1
ATOM 621 C CA . ARG A 1 83 ? -10.414 -7.398 0.206 1.00 94.81 83 ARG A CA 1
ATOM 622 C C . ARG A 1 83 ? -10.718 -6.014 0.765 1.00 94.81 83 ARG A C 1
ATOM 624 O O . ARG A 1 83 ? -11.890 -5.643 0.843 1.00 94.81 83 ARG A O 1
ATOM 631 N N . LEU A 1 84 ? -9.703 -5.237 1.144 1.00 95.19 84 LEU A N 1
ATOM 632 C CA . LEU A 1 84 ? -9.887 -3.872 1.643 1.00 95.19 84 LEU A CA 1
ATOM 633 C C . LEU A 1 84 ? -10.444 -2.930 0.560 1.00 95.19 84 LEU A C 1
ATOM 635 O O . LEU A 1 84 ? -11.317 -2.103 0.846 1.00 95.19 84 LEU A O 1
ATOM 639 N N . ARG A 1 85 ? -9.987 -3.085 -0.690 1.00 93.50 85 ARG A N 1
ATOM 640 C CA . ARG A 1 85 ? -10.468 -2.326 -1.858 1.00 93.50 85 ARG A CA 1
ATOM 641 C C . ARG A 1 85 ? -11.920 -2.662 -2.212 1.00 93.50 85 ARG A C 1
ATOM 643 O O . ARG A 1 85 ? -12.695 -1.761 -2.523 1.00 93.50 85 ARG A O 1
ATOM 650 N N . SER A 1 86 ? -12.298 -3.939 -2.147 1.00 95.19 86 SER A N 1
ATOM 651 C CA . SER A 1 86 ? -13.634 -4.411 -2.546 1.00 95.19 86 SER A CA 1
ATOM 652 C C . SER A 1 86 ? -14.711 -4.238 -1.470 1.00 95.19 86 SER A C 1
ATOM 654 O O . SER A 1 86 ? -15.895 -4.115 -1.800 1.00 95.19 86 SER A O 1
ATOM 656 N N . ARG A 1 87 ? -14.337 -4.214 -0.184 1.00 95.56 87 ARG A N 1
ATOM 657 C CA . ARG A 1 87 ? -15.301 -4.049 0.914 1.00 95.56 87 ARG A CA 1
ATOM 658 C C . ARG A 1 87 ? -15.682 -2.576 1.138 1.00 95.56 87 ARG A C 1
ATOM 660 O O . ARG A 1 87 ? -14.811 -1.704 1.066 1.00 95.56 87 ARG A O 1
ATOM 667 N N . PRO A 1 88 ? -16.941 -2.278 1.515 1.00 94.56 88 PRO A N 1
ATOM 668 C CA . PRO A 1 88 ? -17.327 -0.948 1.984 1.00 94.56 88 PRO A CA 1
ATOM 669 C C . PRO A 1 88 ? -16.549 -0.532 3.246 1.00 94.56 88 PRO A C 1
ATOM 671 O O . PRO A 1 88 ? -16.220 -1.406 4.057 1.00 94.56 88 PRO A O 1
ATOM 674 N N . PRO A 1 89 ? -16.297 0.774 3.457 1.00 93.81 89 PRO A N 1
ATOM 675 C CA . PRO A 1 89 ? -15.737 1.272 4.710 1.00 93.81 89 PRO A CA 1
ATOM 676 C C . PRO A 1 89 ? -16.639 0.909 5.890 1.00 93.81 89 PRO A C 1
ATOM 678 O O . PRO A 1 89 ? -17.850 1.140 5.838 1.00 93.81 89 PRO A O 1
ATOM 681 N N . ASP A 1 90 ? -16.058 0.361 6.955 1.00 90.88 90 ASP A N 1
ATOM 682 C CA . ASP A 1 90 ? -16.801 0.037 8.183 1.00 90.88 90 ASP A CA 1
ATOM 683 C C . ASP A 1 90 ? -16.791 1.180 9.214 1.00 90.88 90 ASP A C 1
ATOM 685 O O . ASP A 1 90 ? -17.520 1.135 10.206 1.00 90.88 90 ASP A O 1
ATOM 689 N N . GLY A 1 91 ? -16.004 2.232 8.958 1.00 85.69 91 GLY A N 1
ATOM 690 C CA . GLY A 1 91 ? -15.930 3.438 9.783 1.00 85.69 91 GLY A CA 1
ATOM 691 C C . GLY A 1 91 ? -15.100 3.292 11.059 1.00 85.69 91 GLY A C 1
ATOM 692 O O . GLY A 1 91 ? -15.044 4.234 11.854 1.00 85.69 91 GLY A O 1
ATOM 693 N N . THR A 1 92 ? -14.452 2.148 11.279 1.00 86.88 92 THR A N 1
ATOM 694 C CA . THR A 1 92 ? -13.521 1.970 12.396 1.00 86.88 92 THR A CA 1
ATOM 695 C C . THR A 1 92 ? -12.219 2.737 12.157 1.00 86.88 92 THR A C 1
ATOM 697 O O . THR A 1 92 ? -11.822 3.004 11.024 1.00 86.88 92 THR A O 1
ATOM 700 N N . LEU A 1 93 ? 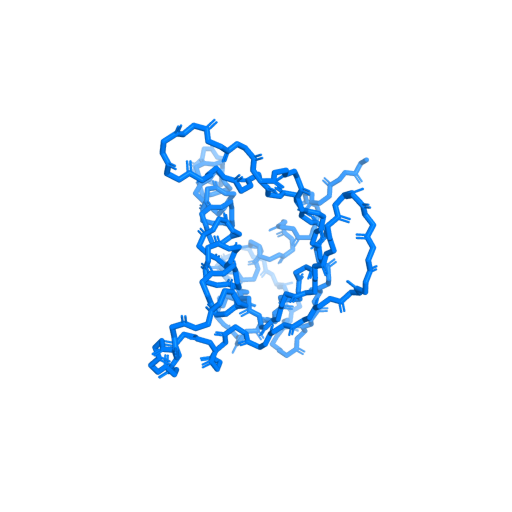-11.510 3.081 13.238 1.00 82.81 93 LEU A N 1
ATOM 701 C CA . LEU A 1 93 ? -10.175 3.682 13.124 1.00 82.81 93 LEU A CA 1
ATOM 702 C C . LEU A 1 93 ? -9.181 2.753 12.414 1.00 82.81 93 LEU A C 1
ATOM 704 O O . LEU A 1 93 ? -8.290 3.249 11.735 1.00 82.81 93 LEU A O 1
ATOM 708 N N . ALA A 1 94 ? -9.348 1.434 12.559 1.00 85.00 94 ALA A N 1
ATOM 709 C CA . ALA A 1 94 ? -8.541 0.446 11.854 1.00 85.00 94 ALA A CA 1
ATOM 710 C C . ALA A 1 94 ? -8.774 0.530 10.339 1.00 85.00 94 ALA A C 1
ATOM 712 O O . ALA A 1 94 ? -7.822 0.774 9.614 1.00 85.00 94 ALA A O 1
ATOM 713 N N . ASP A 1 95 ? -10.027 0.473 9.870 1.00 87.75 95 ASP A N 1
ATOM 714 C CA . ASP A 1 95 ? -10.353 0.601 8.437 1.00 87.75 95 ASP A CA 1
ATOM 715 C C . ASP A 1 95 ? -9.859 1.927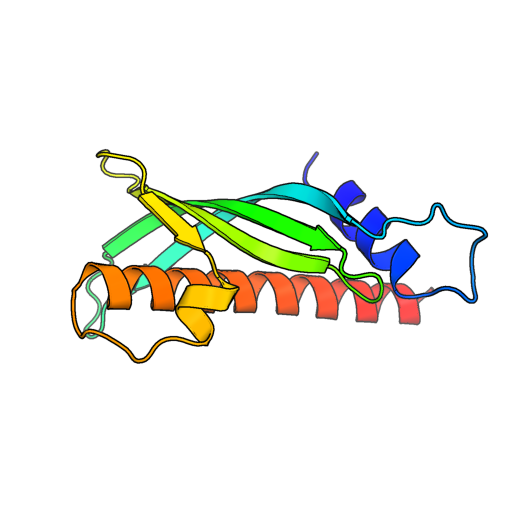 7.844 1.00 87.75 95 ASP A C 1
ATOM 717 O O . ASP A 1 95 ? -9.303 1.948 6.748 1.00 87.75 95 ASP A O 1
ATOM 721 N N . LEU A 1 96 ? -9.990 3.034 8.581 1.00 87.19 96 LEU A N 1
ATOM 722 C CA . LEU A 1 96 ? -9.462 4.328 8.143 1.00 87.19 96 LEU A CA 1
ATOM 723 C C . LEU A 1 96 ? -7.930 4.326 8.029 1.00 87.19 96 LEU A C 1
ATOM 725 O O . LEU A 1 96 ? -7.399 4.870 7.062 1.00 87.19 96 LEU A O 1
ATOM 729 N N . ALA A 1 97 ? -7.228 3.730 8.996 1.00 86.88 97 ALA A N 1
ATOM 730 C CA . ALA A 1 97 ? -5.772 3.635 8.981 1.00 86.88 97 ALA A CA 1
ATOM 731 C C . ALA A 1 97 ? -5.278 2.708 7.862 1.00 86.88 97 ALA A C 1
ATOM 733 O O . ALA A 1 97 ? -4.436 3.121 7.075 1.00 86.88 97 ALA A O 1
ATOM 734 N N . GLU A 1 98 ? -5.839 1.503 7.745 1.00 91.19 98 GLU A N 1
ATOM 735 C CA . GLU A 1 98 ? -5.513 0.525 6.699 1.00 91.19 98 GLU A CA 1
ATOM 736 C C . GLU A 1 98 ? -5.689 1.133 5.302 1.00 91.19 98 GLU A C 1
ATOM 738 O O . GLU A 1 98 ? -4.807 1.026 4.453 1.00 91.19 98 GLU A O 1
ATOM 743 N N . ARG A 1 99 ? -6.802 1.842 5.063 1.00 92.25 99 ARG A N 1
ATOM 744 C CA . ARG A 1 99 ? -7.064 2.496 3.772 1.00 92.25 99 ARG A CA 1
ATOM 745 C C . ARG A 1 99 ? -6.097 3.632 3.479 1.00 92.25 99 ARG A C 1
ATOM 747 O O . ARG A 1 99 ? -5.701 3.796 2.330 1.00 92.25 99 ARG A O 1
ATOM 754 N N . GLU A 1 100 ? -5.738 4.426 4.483 1.00 90.62 100 GLU A N 1
ATOM 755 C CA . GLU A 1 100 ? -4.786 5.520 4.295 1.00 90.62 100 GLU A CA 1
ATOM 756 C C . GLU A 1 100 ? -3.363 4.997 4.069 1.00 90.62 100 GLU A C 1
ATOM 758 O O . GLU A 1 100 ? -2.669 5.501 3.188 1.00 90.62 100 GLU A O 1
ATOM 763 N N . ILE A 1 101 ? -2.957 3.946 4.791 1.00 90.06 101 ILE A N 1
ATOM 764 C CA . ILE A 1 101 ? -1.699 3.228 4.550 1.00 90.06 101 ILE A CA 1
ATOM 765 C C . ILE A 1 101 ? -1.684 2.695 3.118 1.00 90.06 101 ILE A C 1
ATOM 767 O O . ILE A 1 101 ? -0.761 3.013 2.372 1.00 90.06 101 ILE A O 1
ATOM 771 N N . LEU A 1 102 ? -2.726 1.966 2.700 1.00 93.06 102 LEU A N 1
ATOM 772 C CA . LEU A 1 102 ? -2.814 1.428 1.342 1.00 93.06 102 LEU A CA 1
ATOM 773 C C . LEU A 1 102 ? -2.733 2.539 0.290 1.00 93.06 102 LEU A C 1
ATOM 775 O O . LEU A 1 102 ? -1.972 2.420 -0.660 1.00 93.06 102 LEU A O 1
ATOM 779 N N . ARG A 1 103 ? -3.435 3.660 0.490 1.00 92.50 103 ARG A N 1
ATOM 780 C CA . ARG A 1 103 ? -3.384 4.815 -0.419 1.00 92.50 103 ARG A CA 1
ATOM 781 C C . ARG A 1 103 ? -1.971 5.394 -0.554 1.00 92.50 103 ARG A C 1
ATOM 783 O O . ARG A 1 103 ? -1.591 5.837 -1.638 1.00 92.50 103 ARG A O 1
ATOM 790 N N . LEU A 1 104 ? -1.216 5.465 0.543 1.00 89.94 104 LEU A N 1
ATOM 791 C CA . LEU A 1 104 ? 0.158 5.972 0.542 1.00 89.94 104 LEU A CA 1
ATOM 792 C C . LEU A 1 104 ? 1.115 4.991 -0.141 1.00 89.94 104 LEU A C 1
ATOM 794 O O . LEU A 1 104 ? 1.913 5.426 -0.970 1.00 89.94 104 LEU A O 1
ATOM 798 N N . VAL A 1 105 ? 0.992 3.695 0.156 1.00 90.31 105 VAL A N 1
ATOM 799 C CA . VAL A 1 105 ? 1.776 2.633 -0.490 1.00 90.31 105 VAL A CA 1
ATOM 800 C C . VAL A 1 105 ? 1.488 2.588 -1.993 1.00 90.31 105 VAL A C 1
ATOM 802 O O . VAL A 1 105 ? 2.426 2.646 -2.782 1.00 90.31 105 VAL A O 1
ATOM 805 N N . ASP A 1 106 ? 0.214 2.603 -2.402 1.00 88.56 106 ASP A N 1
ATOM 806 C CA . ASP A 1 106 ? -0.197 2.677 -3.813 1.00 88.56 106 ASP A CA 1
ATOM 807 C C . ASP A 1 106 ? 0.441 3.894 -4.506 1.00 88.56 106 ASP A C 1
ATOM 809 O O . ASP A 1 106 ? 0.925 3.807 -5.633 1.00 88.56 106 ASP A O 1
ATOM 813 N N . GLY A 1 107 ? 0.468 5.052 -3.838 1.00 82.81 107 GLY A N 1
ATOM 814 C CA . GLY A 1 107 ? 1.089 6.263 -4.375 1.00 82.81 107 GLY A CA 1
ATOM 815 C C . GLY A 1 107 ? 2.602 6.133 -4.577 1.00 82.81 107 GLY A C 1
ATOM 816 O O . GLY A 1 107 ? 3.119 6.565 -5.606 1.00 82.81 107 GLY A O 1
ATOM 817 N N . GLN A 1 108 ? 3.308 5.532 -3.616 1.00 83.06 108 GLN A N 1
ATOM 818 C CA . GLN A 1 108 ? 4.747 5.274 -3.717 1.00 83.06 108 GLN A CA 1
ATOM 819 C C . GLN A 1 108 ? 5.059 4.256 -4.822 1.00 83.06 108 GLN A C 1
ATOM 821 O O . GLN A 1 108 ? 5.966 4.497 -5.619 1.00 83.06 108 GLN A O 1
ATOM 826 N N . TYR A 1 109 ? 4.278 3.175 -4.914 1.00 82.88 109 TYR A N 1
ATOM 827 C CA . TYR A 1 109 ? 4.409 2.167 -5.966 1.00 82.88 109 TYR A CA 1
ATOM 828 C C . TYR A 1 109 ? 4.243 2.782 -7.359 1.00 82.88 109 TYR A C 1
ATOM 830 O O . TYR A 1 109 ? 5.134 2.669 -8.199 1.00 82.88 109 TYR A O 1
ATOM 838 N N . ASN A 1 110 ? 3.157 3.529 -7.577 1.00 76.81 110 ASN A N 1
ATOM 839 C CA . ASN A 1 110 ? 2.900 4.182 -8.861 1.00 76.81 110 ASN A CA 1
ATOM 840 C C . ASN A 1 110 ? 4.001 5.186 -9.236 1.00 76.81 110 ASN A C 1
ATOM 842 O O . ASN A 1 110 ? 4.417 5.239 -10.389 1.00 76.81 110 ASN A O 1
ATOM 846 N N . ALA A 1 111 ? 4.528 5.950 -8.272 1.00 73.81 111 ALA A N 1
ATOM 847 C CA . ALA A 1 111 ? 5.627 6.880 -8.532 1.00 73.81 111 ALA A CA 1
ATOM 848 C C . ALA A 1 111 ? 6.924 6.163 -8.951 1.00 73.81 111 ALA A C 1
ATOM 850 O O . ALA A 1 111 ? 7.641 6.646 -9.831 1.00 73.81 111 ALA A O 1
ATOM 851 N N . LEU A 1 112 ? 7.226 5.011 -8.342 1.00 72.44 112 LEU A N 1
ATOM 852 C CA . LEU A 1 112 ? 8.362 4.169 -8.728 1.00 72.44 112 LEU A CA 1
ATOM 853 C C . LEU A 1 112 ? 8.158 3.570 -10.125 1.00 72.44 112 LEU A C 1
ATOM 855 O O . LEU A 1 112 ? 9.071 3.625 -10.951 1.00 72.44 112 LEU A O 1
ATOM 859 N N . ALA A 1 113 ? 6.954 3.074 -10.418 1.00 68.69 113 ALA A N 1
ATOM 860 C CA . ALA A 1 113 ? 6.595 2.576 -11.741 1.00 68.69 113 ALA A CA 1
ATOM 861 C C . ALA A 1 113 ? 6.717 3.675 -12.817 1.00 68.69 113 ALA A C 1
ATOM 863 O O . ALA A 1 113 ? 7.302 3.457 -13.882 1.00 68.69 113 ALA A O 1
ATOM 864 N N . ASP A 1 114 ? 6.245 4.890 -12.540 1.00 72.00 114 ASP A N 1
ATOM 865 C CA . ASP A 1 114 ? 6.373 6.035 -13.445 1.00 72.00 114 ASP A CA 1
ATOM 866 C C . ASP A 1 114 ? 7.843 6.401 -13.704 1.00 72.00 114 ASP A C 1
ATOM 868 O O . ASP A 1 114 ? 8.249 6.589 -14.856 1.00 72.00 114 ASP A O 1
ATOM 872 N N . ALA A 1 115 ? 8.664 6.459 -12.649 1.00 66.12 115 ALA A N 1
ATOM 873 C CA . ALA A 1 115 ? 10.092 6.757 -12.756 1.00 66.12 115 ALA A CA 1
ATOM 874 C C . ALA A 1 115 ? 10.831 5.711 -13.605 1.00 66.12 115 ALA A C 1
ATOM 876 O O . ALA A 1 115 ? 11.561 6.072 -14.533 1.00 66.12 115 ALA A O 1
ATOM 877 N N . ALA A 1 116 ? 10.575 4.425 -13.359 1.00 61.66 116 ALA A N 1
ATOM 878 C CA . ALA A 1 116 ? 11.153 3.344 -14.148 1.00 61.66 116 ALA A CA 1
ATOM 879 C C . ALA A 1 116 ? 10.663 3.366 -15.612 1.00 61.66 116 ALA A C 1
ATOM 881 O O . ALA A 1 116 ? 11.428 3.063 -16.530 1.00 61.66 116 ALA A O 1
ATOM 882 N N . THR A 1 117 ? 9.417 3.795 -15.868 1.00 61.56 117 THR A N 1
ATOM 883 C CA . THR A 1 117 ? 8.905 4.022 -17.237 1.00 61.56 117 THR A CA 1
ATOM 884 C C . THR A 1 117 ? 9.720 5.075 -17.970 1.00 61.56 117 THR A C 1
ATOM 886 O O . THR A 1 117 ? 10.056 4.910 -19.146 1.00 61.56 117 THR A O 1
ATOM 889 N N . ALA A 1 118 ? 9.996 6.188 -17.294 1.00 63.22 118 ALA A N 1
ATOM 890 C CA . ALA A 1 118 ? 10.719 7.302 -17.879 1.00 63.22 118 ALA A CA 1
ATOM 891 C C . ALA A 1 118 ? 12.165 6.917 -18.225 1.00 63.22 118 ALA A C 1
ATOM 893 O O . ALA A 1 118 ? 12.631 7.251 -19.314 1.00 63.22 118 ALA A O 1
ATOM 894 N N . GLU A 1 119 ? 12.843 6.179 -17.343 1.00 60.66 119 GLU A N 1
ATOM 895 C CA . GLU A 1 119 ? 14.211 5.700 -17.567 1.00 60.66 119 GLU A CA 1
ATOM 896 C C . GLU A 1 119 ? 14.298 4.727 -18.751 1.00 60.66 119 GLU A C 1
ATOM 898 O O . GLU A 1 119 ? 15.109 4.933 -19.654 1.00 60.66 119 GLU A O 1
ATOM 903 N N . ALA A 1 120 ? 13.398 3.739 -18.827 1.00 58.41 120 ALA A N 1
ATOM 904 C CA . ALA A 1 120 ? 13.368 2.769 -19.926 1.00 58.41 120 ALA A CA 1
ATOM 905 C C . ALA A 1 120 ? 1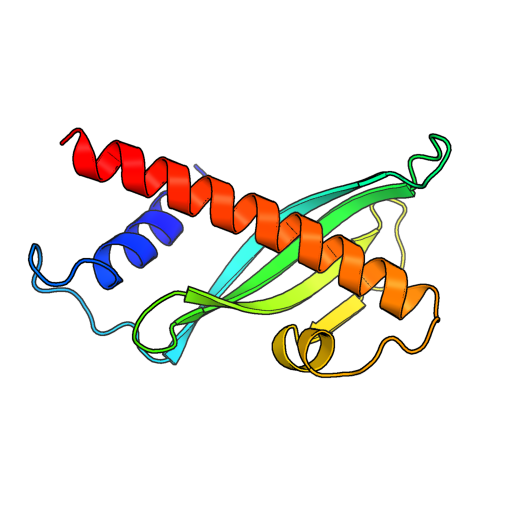3.142 3.416 -21.306 1.00 58.41 120 ALA A C 1
ATOM 907 O O . ALA A 1 120 ? 13.634 2.919 -22.315 1.00 58.41 120 ALA A O 1
ATOM 908 N N . ARG A 1 121 ? 12.405 4.534 -21.369 1.00 58.16 121 ARG A N 1
ATOM 909 C CA . ARG A 1 121 ? 12.181 5.294 -22.614 1.00 58.16 121 ARG A CA 1
ATOM 910 C C . ARG A 1 121 ? 13.369 6.165 -23.021 1.00 58.16 121 ARG A C 1
ATOM 912 O O . ARG A 1 121 ? 13.431 6.588 -24.174 1.00 58.16 121 ARG A O 1
ATOM 919 N N . ALA A 1 122 ? 14.254 6.488 -22.083 1.00 66.12 122 ALA A N 1
ATOM 920 C CA . ALA A 1 122 ? 15.441 7.298 -22.332 1.00 66.12 122 ALA A CA 1
ATOM 921 C C . ALA A 1 122 ? 16.647 6.468 -22.821 1.00 66.12 122 ALA A C 1
ATOM 923 O O . ALA A 1 122 ? 17.615 7.063 -23.300 1.00 66.12 122 ALA A O 1
ATOM 924 N N . ALA A 1 123 ? 16.581 5.136 -22.703 1.00 51.84 123 ALA A N 1
ATOM 925 C CA . ALA A 1 123 ? 17.6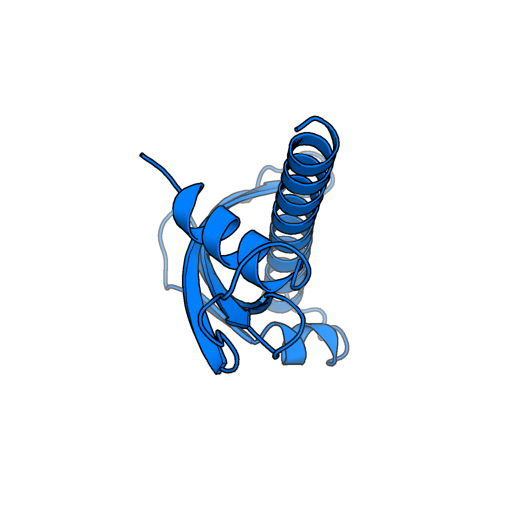12 4.169 -23.095 1.00 51.84 123 ALA A CA 1
ATOM 926 C C . ALA A 1 123 ? 17.377 3.566 -24.495 1.00 51.84 123 ALA A C 1
ATOM 928 O O . ALA A 1 123 ? 18.366 3.474 -25.257 1.00 51.84 123 ALA A O 1
#

Radius of gyration: 16.17 Å; Cα contacts (8 Å, |Δi|>4): 156; chains: 1; bounding box: 39×36×46 Å

Secondary structure (DSSP, 8-state):
--SHHHHHHHHHHT-TTS------TT-EEEEEEEEEEE-TTS-EEEEEEEEEEEEE-SSSEEEEEEEEEETT----EEEEHHHHHHSPP---HHHHHHHHHHHHHHHHHHHHHHHHHHHHHH-

Mean predicted aligned error: 10.13 Å

Foldseek 3Di:
DFDPVVVVLQVCLQDVPPDPHDQQAFPKDWHWDKDWDQDPPRPTPAIKIKTFIWGDNRNGIDGQKIWIAGPVDDDIDMDGPVCLVPDDQPPDPVNVVRVVVVVRVVVVVVVSVVVVVVVVVVD